Protein AF-A0A178A9N1-F1 (afdb_monomer_lite)

Foldseek 3Di:
DCLVLCVVVCVVVPNDPVRQQSVLCVVPVDSVRSVVVVVVVVVVVVVVLVVVLVVLCVVCVVPVVVNVVSVVVSVVVVCVVVVVVQVSQCDCNRQWHADPVRDIGHDD

Radius of gyration: 17.76 Å; chains: 1; bounding box: 38×22×50 Å

Sequence (108 aa):
INDLLSVKKELAAGASSSNILFVLYAETGSLQVALERALNLLAQCSAEYEICTARLYQAYHDRPDIVEALKKLVTGCRYMCTGNLAWSLATTRYGVVAKHDGTVDISL

pLDDT: mean 92.34, std 5.89, range [58.62, 98.0]

Secondary structure (DSSP, 8-state):
-HHHHHHHHHHHTT--TTSHHHHHHHHHS-HHHHHHHHHHHHHHHHHHHHHHHHHHHHHTTT-HHHHHHHHHHHHHHHHHHHHHHHHHHHSGGGSEEE-TTS-EEE--

Structure (mmCIF, N/CA/C/O backbo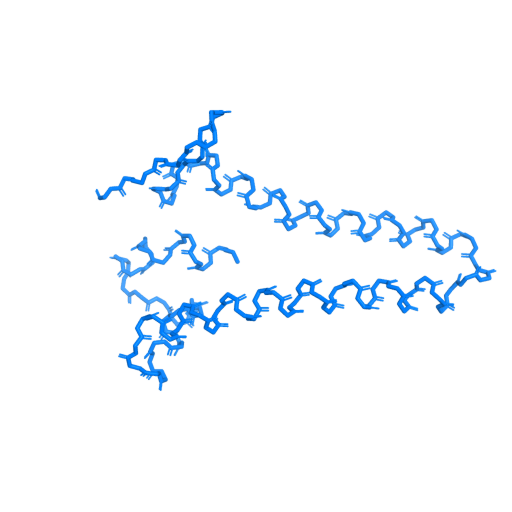ne):
data_AF-A0A178A9N1-F1
#
_entry.id   AF-A0A178A9N1-F1
#
loop_
_atom_site.group_PDB
_atom_site.id
_atom_site.type_symbol
_atom_site.label_atom_id
_atom_site.label_alt_id
_atom_site.label_comp_id
_atom_site.label_asym_id
_atom_site.label_entity_id
_atom_site.label_seq_id
_atom_site.pdbx_PDB_ins_code
_atom_site.Cartn_x
_atom_site.Cartn_y
_atom_site.Cartn_z
_atom_site.occupancy
_atom_site.B_iso_or_equiv
_atom_site.auth_seq_id
_atom_site.auth_comp_id
_atom_site.auth_asym_id
_atom_site.auth_atom_id
_atom_site.pdbx_PDB_model_num
ATOM 1 N N . ILE A 1 1 ? -3.615 2.556 3.519 1.00 89.00 1 ILE A N 1
ATOM 2 C CA . ILE A 1 1 ? -2.850 2.816 4.769 1.00 89.00 1 ILE A CA 1
ATOM 3 C C . ILE A 1 1 ? -3.538 3.863 5.634 1.00 89.00 1 ILE A C 1
ATOM 5 O O . ILE A 1 1 ? -3.854 3.511 6.758 1.00 89.00 1 ILE A O 1
ATOM 9 N N . ASN A 1 2 ? -3.808 5.081 5.131 1.00 91.75 2 ASN A N 1
ATOM 10 C CA . ASN A 1 2 ? -4.499 6.133 5.898 1.00 91.75 2 ASN A CA 1
ATOM 11 C C . ASN A 1 2 ? -5.735 5.598 6.632 1.00 91.75 2 ASN A C 1
ATOM 13 O O . ASN A 1 2 ? -5.727 5.593 7.851 1.00 91.75 2 ASN A O 1
ATOM 17 N N . ASP A 1 3 ? -6.696 5.036 5.899 1.00 93.06 3 ASP A N 1
ATOM 18 C CA . ASP A 1 3 ? -7.971 4.549 6.443 1.00 93.06 3 ASP A CA 1
ATOM 19 C C . ASP A 1 3 ? -7.823 3.541 7.587 1.00 93.06 3 ASP A C 1
ATOM 21 O O . ASP A 1 3 ? -8.638 3.530 8.505 1.00 93.06 3 ASP A O 1
ATOM 25 N N . LEU A 1 4 ? -6.765 2.721 7.554 1.00 92.31 4 LEU A N 1
ATOM 26 C CA . LEU A 1 4 ? -6.471 1.739 8.600 1.00 92.31 4 LEU A CA 1
ATOM 27 C C . LEU A 1 4 ? -5.966 2.416 9.880 1.00 92.31 4 LEU A C 1
ATOM 29 O O . LEU A 1 4 ? -6.353 2.027 10.976 1.00 92.31 4 LEU A O 1
ATOM 33 N N . LEU A 1 5 ? -5.102 3.425 9.748 1.00 91.88 5 LEU A N 1
ATOM 34 C CA . LEU A 1 5 ? -4.503 4.129 10.886 1.00 91.88 5 LEU A CA 1
ATOM 35 C C . LEU A 1 5 ? -5.428 5.223 11.435 1.00 91.88 5 LEU A C 1
ATOM 37 O O . LEU A 1 5 ? -5.428 5.501 12.630 1.00 91.88 5 LEU A O 1
ATOM 41 N N . SER A 1 6 ? -6.250 5.831 10.584 1.00 91.62 6 SER A N 1
ATOM 42 C CA . SER A 1 6 ? -7.172 6.900 10.953 1.00 91.62 6 SER A CA 1
ATOM 43 C C . SER A 1 6 ? -8.518 6.404 11.479 1.00 91.62 6 SER A C 1
ATOM 45 O O . SER A 1 6 ? -9.273 7.216 12.015 1.00 91.62 6 SER A O 1
ATOM 47 N N . VAL A 1 7 ? -8.815 5.100 11.386 1.00 91.88 7 VAL A N 1
ATOM 48 C CA . VAL A 1 7 ? -10.142 4.528 11.678 1.00 91.88 7 VAL A CA 1
ATOM 49 C C . VAL A 1 7 ? -10.720 4.969 13.021 1.00 91.88 7 VAL A C 1
ATOM 51 O O . VAL A 1 7 ? -11.873 5.377 13.085 1.00 91.88 7 VAL A O 1
ATOM 54 N N . LYS A 1 8 ? -9.926 4.973 14.099 1.00 88.75 8 LYS A N 1
ATOM 55 C CA . LYS A 1 8 ? -10.405 5.389 15.428 1.00 88.75 8 LYS A CA 1
ATOM 56 C C . LYS A 1 8 ? -10.803 6.863 15.451 1.00 88.75 8 LYS A C 1
ATOM 58 O O . LYS A 1 8 ? -11.877 7.217 15.931 1.00 88.75 8 LYS A O 1
ATOM 63 N N . LYS A 1 9 ? -9.936 7.718 14.906 1.00 88.00 9 LYS A N 1
ATOM 64 C CA . LYS A 1 9 ? -10.168 9.160 14.811 1.00 88.00 9 LYS A CA 1
ATOM 65 C C . LYS A 1 9 ? -11.409 9.458 13.966 1.00 88.00 9 LYS A C 1
ATOM 67 O O . LYS A 1 9 ? -12.201 10.320 14.328 1.00 88.00 9 LYS A O 1
ATOM 72 N N . GLU A 1 10 ? -11.568 8.772 12.840 1.00 91.62 10 GLU A N 1
ATOM 73 C CA . GLU A 1 10 ? -12.701 8.983 11.936 1.00 91.62 10 GLU A CA 1
ATOM 74 C C . GLU A 1 10 ? -14.008 8.427 12.505 1.00 91.62 10 GLU A C 1
ATOM 76 O O . GLU A 1 10 ? -15.059 9.037 12.316 1.00 91.62 10 GLU A O 1
ATOM 81 N N . LEU A 1 11 ? -13.948 7.335 13.272 1.00 90.75 11 LEU A N 1
ATOM 82 C CA . LEU A 1 11 ? -15.093 6.813 14.013 1.00 90.75 11 LEU A CA 1
ATOM 83 C C . LEU A 1 11 ? -15.568 7.822 15.066 1.00 90.75 11 LEU A C 1
ATOM 85 O O . LEU A 1 11 ? -16.756 8.129 15.123 1.00 90.75 11 LEU A O 1
ATOM 89 N N . ALA A 1 12 ? -14.643 8.398 15.841 1.00 89.31 12 ALA A N 1
ATOM 90 C CA . ALA A 1 12 ? -14.958 9.431 16.832 1.00 89.31 12 ALA A CA 1
ATOM 91 C C . ALA A 1 12 ? -15.573 10.699 16.207 1.00 89.31 12 ALA A C 1
ATOM 93 O O . ALA A 1 12 ? -16.317 11.416 16.871 1.00 89.31 12 ALA A O 1
ATOM 94 N N . ALA A 1 13 ? -15.290 10.961 14.929 1.00 89.00 13 ALA A N 1
ATOM 95 C CA . ALA A 1 13 ? -15.847 12.075 14.166 1.00 89.00 13 ALA A CA 1
ATOM 96 C C . ALA A 1 13 ? -17.181 11.749 13.457 1.00 89.00 13 ALA A C 1
ATOM 98 O O . ALA A 1 13 ? -17.678 12.585 12.705 1.00 89.00 13 ALA A O 1
ATOM 99 N N . GLY A 1 14 ? -17.761 10.563 13.680 1.00 88.38 14 GLY A N 1
ATOM 100 C CA . GLY A 1 14 ? -19.059 10.169 13.119 1.00 88.38 14 GLY A CA 1
ATOM 101 C C . GLY A 1 14 ? -19.007 9.197 11.936 1.00 88.38 14 GLY A C 1
ATOM 102 O O . GLY A 1 14 ? -20.022 9.041 11.270 1.00 88.38 14 GLY A O 1
ATOM 103 N N . ALA A 1 15 ? -17.865 8.540 11.695 1.00 81.50 15 ALA A N 1
ATOM 104 C CA . ALA A 1 15 ? -17.661 7.497 10.680 1.00 81.50 15 ALA A CA 1
ATOM 105 C C . ALA A 1 15 ? -18.021 7.917 9.236 1.00 81.50 15 ALA A C 1
ATOM 107 O O . ALA A 1 15 ? -19.136 7.731 8.754 1.00 81.50 15 ALA A O 1
ATOM 108 N N . SER A 1 16 ? -17.035 8.448 8.506 1.00 80.25 16 SER A N 1
ATOM 109 C CA . SER A 1 16 ? -17.193 8.872 7.105 1.00 80.25 16 SER A CA 1
ATOM 110 C C . SER A 1 16 ? -17.287 7.693 6.128 1.00 80.25 16 SER A C 1
ATOM 112 O O . SER A 1 16 ? -16.445 6.801 6.149 1.00 80.25 16 SER A O 1
ATOM 114 N N . SER A 1 17 ? -18.205 7.741 5.158 1.00 83.75 17 SER A N 1
ATOM 115 C CA . SER A 1 17 ? -18.280 6.747 4.070 1.00 83.75 17 SER A CA 1
ATOM 116 C C . SER A 1 17 ? -17.044 6.712 3.159 1.00 83.75 17 SER A C 1
ATOM 118 O O . SER A 1 17 ? -16.916 5.814 2.332 1.00 83.75 17 SER A O 1
ATOM 120 N N . SER A 1 18 ? -16.118 7.663 3.308 1.00 88.75 18 SER A N 1
ATOM 121 C CA . SER A 1 18 ? -14.833 7.667 2.605 1.00 88.75 18 SER A CA 1
ATOM 122 C C . SER A 1 18 ? -13.809 6.678 3.167 1.00 88.75 18 SER A C 1
ATOM 124 O O . SER A 1 18 ? -12.780 6.486 2.531 1.00 88.75 18 SER A O 1
ATOM 126 N N . ASN A 1 19 ? -14.045 6.093 4.349 1.00 94.44 19 ASN A N 1
ATOM 127 C CA . ASN A 1 19 ? -13.134 5.122 4.950 1.00 94.44 19 ASN A CA 1
ATOM 128 C C . ASN A 1 19 ? -13.529 3.698 4.565 1.00 94.44 19 ASN A C 1
ATOM 130 O O . ASN A 1 19 ? -14.637 3.242 4.870 1.00 94.44 19 ASN A O 1
ATOM 134 N N . ILE A 1 20 ? -12.593 2.962 3.969 1.00 95.06 20 ILE A N 1
ATOM 135 C CA . ILE A 1 20 ? -12.859 1.603 3.495 1.00 95.06 20 ILE A CA 1
ATOM 136 C C . ILE A 1 20 ? -13.318 0.642 4.604 1.00 95.06 20 ILE A C 1
ATOM 138 O O . ILE A 1 20 ? -14.129 -0.243 4.339 1.00 95.06 20 ILE A O 1
ATOM 142 N N . LEU A 1 21 ? -12.861 0.813 5.851 1.00 95.62 21 LEU A N 1
ATOM 143 C CA . LEU A 1 21 ? -13.258 -0.072 6.949 1.00 95.62 21 LEU A CA 1
ATOM 144 C C . LEU A 1 21 ? -14.730 0.090 7.315 1.00 95.62 21 LEU A C 1
ATOM 146 O O . LEU A 1 21 ? -15.378 -0.904 7.629 1.00 95.62 21 LEU A O 1
ATOM 150 N N . PHE A 1 22 ? -15.279 1.304 7.246 1.00 95.38 22 PHE A N 1
ATOM 151 C CA . PHE A 1 22 ? -16.699 1.524 7.531 1.00 95.38 22 PHE A CA 1
ATOM 152 C C . PHE A 1 22 ? -17.584 0.997 6.404 1.00 95.38 22 PHE A C 1
ATOM 154 O O . PHE A 1 22 ? -18.615 0.388 6.683 1.00 95.38 22 PHE A O 1
ATOM 161 N N . VAL A 1 23 ? -17.147 1.151 5.150 1.00 95.12 23 VAL A N 1
ATOM 162 C CA . VAL A 1 23 ? -17.832 0.569 3.986 1.00 95.12 23 VAL A CA 1
ATOM 163 C C . VAL A 1 23 ? -17.866 -0.956 4.097 1.00 95.12 23 VAL A C 1
ATOM 165 O O . VAL A 1 23 ? -18.936 -1.559 4.084 1.00 95.12 23 VAL A O 1
ATOM 168 N N . LEU A 1 24 ? -16.710 -1.589 4.306 1.00 95.81 24 LEU A N 1
ATOM 169 C CA . LEU A 1 24 ? -16.619 -3.044 4.423 1.00 95.81 24 LEU A CA 1
ATOM 170 C C . LEU A 1 24 ? -17.328 -3.577 5.673 1.00 95.81 24 LEU A C 1
ATOM 172 O O . LEU A 1 24 ? -17.892 -4.670 5.641 1.00 95.81 24 LEU A O 1
ATOM 176 N N . TYR A 1 25 ? -17.332 -2.829 6.777 1.00 95.19 25 TYR A N 1
ATOM 177 C CA . TYR A 1 25 ? -18.103 -3.195 7.963 1.00 95.19 25 TYR A CA 1
ATOM 178 C C . TYR A 1 25 ? -19.608 -3.165 7.685 1.00 95.19 25 TYR A C 1
ATOM 180 O O . TYR A 1 25 ? -20.303 -4.101 8.069 1.00 95.19 25 TYR A O 1
ATOM 188 N N . ALA A 1 26 ? -20.109 -2.145 6.982 1.00 94.06 26 ALA A N 1
ATOM 189 C CA . ALA A 1 26 ? -21.519 -2.069 6.604 1.00 94.06 26 ALA A CA 1
ATOM 190 C C . ALA A 1 26 ? -21.953 -3.256 5.724 1.00 94.06 26 ALA A C 1
ATOM 192 O O . ALA A 1 26 ? -23.075 -3.737 5.857 1.00 94.06 26 ALA A O 1
ATOM 193 N N . GLU A 1 27 ? -21.060 -3.764 4.871 1.00 94.38 27 GLU A N 1
ATOM 194 C CA . GLU A 1 27 ? -21.320 -4.939 4.029 1.00 94.38 27 GLU A CA 1
ATOM 195 C C . GLU A 1 27 ? -21.234 -6.272 4.782 1.00 94.38 27 GLU A C 1
ATOM 197 O O . GLU A 1 27 ? -21.961 -7.214 4.471 1.00 94.38 27 GLU A O 1
ATOM 202 N N . THR A 1 28 ? -20.302 -6.390 5.728 1.00 96.12 28 THR A N 1
ATOM 203 C CA . THR A 1 28 ? -19.938 -7.684 6.334 1.00 96.12 28 THR A CA 1
ATOM 204 C C . THR A 1 28 ? -20.496 -7.885 7.740 1.00 96.12 28 THR A C 1
ATOM 206 O O . THR A 1 28 ? -20.548 -9.018 8.213 1.00 96.12 28 THR A O 1
ATOM 209 N N . GLY A 1 29 ? -20.854 -6.806 8.440 1.00 95.69 29 GLY A N 1
ATOM 210 C CA . GLY A 1 29 ? -21.236 -6.813 9.854 1.00 95.69 29 GLY A CA 1
ATOM 211 C C . GLY A 1 29 ? -20.109 -7.205 10.820 1.00 95.69 29 GLY A C 1
ATOM 212 O O . GLY A 1 29 ? -20.360 -7.364 12.012 1.00 95.69 29 GLY A O 1
ATOM 213 N N . SER A 1 30 ? -18.872 -7.382 10.337 1.00 96.56 30 SER A N 1
ATOM 214 C CA . SER A 1 30 ? -17.740 -7.864 11.133 1.00 96.56 30 SER A CA 1
ATOM 215 C C . SER A 1 30 ? -16.497 -7.019 10.891 1.00 96.56 30 SER A C 1
ATOM 217 O O . SER A 1 30 ? -15.951 -6.985 9.789 1.00 96.56 30 SER A O 1
ATOM 219 N N . LEU A 1 31 ? -16.006 -6.370 11.952 1.00 92.50 31 LEU A N 1
ATOM 220 C CA . LEU A 1 31 ? -14.789 -5.558 11.884 1.00 92.50 31 LEU A CA 1
ATOM 221 C C . LEU A 1 31 ? -13.568 -6.398 11.491 1.00 92.50 31 LEU A C 1
ATOM 223 O O . LEU A 1 31 ? -12.734 -5.933 10.721 1.00 92.50 31 LEU A O 1
ATOM 227 N N . GLN A 1 32 ? -13.483 -7.637 11.980 1.00 95.25 32 GLN A N 1
ATOM 228 C CA . GLN A 1 32 ? -12.383 -8.541 11.650 1.00 95.25 32 GLN A CA 1
ATOM 229 C C . GLN A 1 32 ? -12.368 -8.868 10.151 1.00 95.25 32 GLN A C 1
ATOM 231 O O . GLN A 1 32 ? -11.338 -8.721 9.499 1.00 95.25 32 GLN A O 1
ATOM 236 N N . VAL A 1 33 ? -13.526 -9.224 9.583 1.00 97.56 33 VAL A N 1
ATOM 237 C CA . VAL A 1 33 ? -13.644 -9.527 8.146 1.00 97.56 33 VAL A CA 1
ATOM 238 C C . VAL A 1 33 ? -13.378 -8.277 7.302 1.00 97.56 33 VAL A C 1
ATOM 240 O O . VAL A 1 33 ? -12.705 -8.356 6.274 1.00 97.56 33 VAL A O 1
ATOM 243 N N . ALA A 1 34 ? -13.866 -7.111 7.733 1.00 96.06 34 ALA A N 1
ATOM 244 C CA . ALA A 1 34 ? -13.593 -5.838 7.072 1.00 96.06 34 ALA A CA 1
ATOM 245 C C . ALA A 1 34 ? -12.091 -5.503 7.060 1.00 96.06 34 ALA A C 1
ATOM 247 O O . ALA A 1 34 ? -11.552 -5.119 6.020 1.00 96.06 34 ALA A O 1
ATOM 248 N N . LEU A 1 35 ? -11.401 -5.702 8.187 1.00 95.62 35 LEU A N 1
ATOM 249 C CA . LEU A 1 35 ? -9.960 -5.491 8.309 1.00 95.62 35 LEU A CA 1
ATOM 250 C C . LEU A 1 35 ? -9.168 -6.440 7.406 1.00 95.62 35 LEU A C 1
ATOM 252 O O . LEU A 1 35 ? -8.298 -5.989 6.663 1.00 95.62 35 LEU A O 1
ATOM 256 N N . GLU A 1 36 ? -9.488 -7.732 7.425 1.00 97.50 36 GLU A N 1
ATOM 257 C CA . GLU A 1 36 ? -8.846 -8.731 6.564 1.00 97.50 36 GLU A CA 1
ATOM 258 C C . GLU A 1 36 ? -9.012 -8.386 5.082 1.00 97.50 36 GLU A C 1
ATOM 260 O O . GLU A 1 36 ? -8.041 -8.406 4.325 1.00 97.50 36 GLU A O 1
ATOM 265 N N . ARG A 1 37 ? -10.219 -7.988 4.662 1.00 97.31 37 ARG A N 1
ATOM 266 C CA . ARG A 1 37 ? -10.470 -7.536 3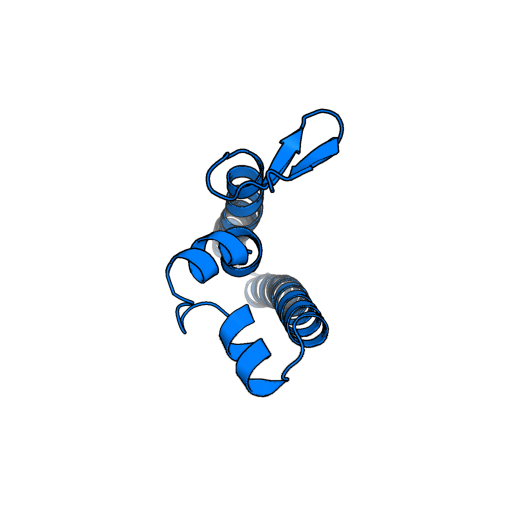.286 1.00 97.31 37 ARG A CA 1
ATOM 267 C C . ARG A 1 37 ? -9.662 -6.290 2.932 1.00 97.31 37 ARG A C 1
ATOM 269 O O . ARG A 1 37 ? -9.053 -6.259 1.866 1.00 97.31 37 ARG A O 1
ATOM 276 N N . ALA A 1 38 ? -9.608 -5.291 3.810 1.00 96.50 38 ALA A N 1
ATOM 277 C CA . ALA A 1 38 ? -8.833 -4.076 3.567 1.00 96.50 38 ALA A CA 1
ATOM 278 C C . ALA A 1 38 ? -7.320 -4.356 3.461 1.00 96.50 38 ALA A C 1
ATOM 280 O O . ALA A 1 38 ? -6.644 -3.788 2.601 1.00 96.50 38 ALA A O 1
ATOM 281 N N . LEU A 1 39 ? -6.786 -5.254 4.296 1.00 96.00 39 LEU A N 1
ATOM 282 C CA . LEU A 1 39 ? -5.387 -5.687 4.229 1.00 96.00 39 LEU A CA 1
ATOM 283 C C . LEU A 1 39 ? -5.096 -6.484 2.953 1.00 96.00 39 LEU A C 1
ATOM 285 O O . LEU A 1 39 ? -4.073 -6.250 2.310 1.00 96.00 39 LEU A O 1
ATOM 289 N N . ASN A 1 40 ? -6.012 -7.363 2.544 1.00 97.12 40 ASN A N 1
ATOM 290 C CA . ASN A 1 40 ? -5.894 -8.103 1.290 1.00 97.12 40 ASN A CA 1
ATOM 291 C C . ASN A 1 40 ? -5.894 -7.167 0.078 1.00 97.12 40 ASN A C 1
ATOM 293 O O . ASN A 1 40 ? -5.053 -7.331 -0.802 1.00 97.12 40 ASN A O 1
ATOM 297 N N . LEU A 1 41 ? -6.763 -6.152 0.053 1.00 95.69 41 LEU A N 1
ATOM 298 C CA . LEU A 1 41 ? -6.760 -5.129 -0.998 1.00 95.69 41 LEU A CA 1
ATOM 299 C C . LEU A 1 41 ? -5.433 -4.365 -1.036 1.00 95.69 41 LEU A C 1
ATOM 301 O O . LEU A 1 41 ? -4.868 -4.158 -2.106 1.00 95.69 41 LEU A O 1
ATOM 305 N N . LEU A 1 42 ? -4.886 -3.987 0.125 1.00 94.75 42 LEU A N 1
ATOM 306 C CA . LEU A 1 42 ? -3.578 -3.331 0.192 1.00 94.75 42 LEU A CA 1
ATOM 307 C C . LEU A 1 42 ? -2.459 -4.226 -0.372 1.00 94.75 42 LEU A C 1
ATOM 309 O O . LEU A 1 42 ? -1.617 -3.745 -1.134 1.00 94.75 42 LEU A O 1
ATOM 313 N N . ALA A 1 43 ? -2.460 -5.515 -0.024 1.00 95.44 43 ALA A N 1
ATOM 314 C CA . ALA A 1 43 ? -1.495 -6.486 -0.534 1.00 95.44 43 ALA A CA 1
ATOM 315 C C . ALA A 1 43 ? -1.636 -6.697 -2.051 1.00 95.44 43 ALA A C 1
ATOM 317 O O . ALA A 1 43 ? -0.631 -6.706 -2.763 1.00 95.44 43 ALA A O 1
ATOM 318 N N . GLN A 1 44 ? -2.870 -6.799 -2.555 1.00 96.94 44 GLN A N 1
ATOM 319 C CA . GLN A 1 44 ? -3.168 -6.911 -3.985 1.00 96.94 44 GLN A CA 1
ATOM 320 C C . GLN A 1 44 ? -2.670 -5.689 -4.754 1.00 96.94 44 GLN A C 1
ATOM 322 O O . GLN A 1 44 ? -1.907 -5.854 -5.700 1.00 96.94 44 GLN A O 1
ATOM 327 N N . CYS A 1 45 ? -2.983 -4.472 -4.298 1.00 95.06 45 CYS A N 1
ATOM 328 C CA . CYS A 1 45 ? -2.485 -3.243 -4.917 1.00 95.06 45 CYS A CA 1
ATOM 329 C C . CYS A 1 45 ? -0.948 -3.200 -4.964 1.00 95.06 45 CYS A C 1
ATOM 331 O O . CYS A 1 45 ? -0.371 -2.777 -5.965 1.00 95.06 45 CYS A O 1
ATOM 333 N N . SER A 1 46 ? -0.267 -3.657 -3.905 1.00 94.50 46 SER A N 1
ATOM 334 C CA . SER A 1 46 ? 1.199 -3.739 -3.892 1.00 94.50 46 SER A CA 1
ATOM 335 C C . SER A 1 46 ? 1.734 -4.757 -4.903 1.00 94.50 46 SER A C 1
ATOM 337 O O . SER A 1 46 ? 2.745 -4.495 -5.551 1.00 94.50 46 SER A O 1
ATOM 339 N N . ALA A 1 47 ? 1.082 -5.911 -5.049 1.00 96.62 47 ALA A N 1
ATOM 340 C CA . ALA A 1 47 ? 1.479 -6.928 -6.020 1.00 96.62 47 ALA A CA 1
ATOM 341 C C . ALA A 1 47 ? 1.225 -6.464 -7.465 1.00 96.62 47 ALA A C 1
ATOM 343 O O . ALA A 1 47 ? 2.092 -6.597 -8.328 1.00 96.62 47 ALA A O 1
ATOM 344 N N . GLU A 1 48 ? 0.062 -5.867 -7.724 1.00 97.19 48 GLU A N 1
ATOM 345 C CA . GLU A 1 48 ? -0.299 -5.299 -9.024 1.00 97.19 48 GLU A CA 1
ATOM 346 C C . GLU A 1 48 ? 0.657 -4.184 -9.442 1.00 97.19 48 GLU A C 1
ATOM 348 O O . GLU A 1 48 ? 1.038 -4.108 -10.609 1.00 97.19 48 GLU A O 1
ATOM 353 N N . TYR A 1 49 ? 1.106 -3.361 -8.494 1.00 96.12 49 TYR A N 1
ATOM 354 C CA . TYR A 1 49 ? 2.113 -2.337 -8.746 1.00 96.12 49 TYR A CA 1
ATOM 355 C C . TYR A 1 49 ? 3.417 -2.924 -9.310 1.00 96.12 49 TYR A C 1
ATOM 357 O O . TYR A 1 49 ? 3.958 -2.416 -10.298 1.00 96.12 49 TYR A O 1
ATOM 365 N N . GLU A 1 50 ? 3.911 -4.015 -8.722 1.00 96.44 50 GLU A N 1
ATOM 366 C CA . GLU A 1 50 ? 5.127 -4.691 -9.185 1.00 96.44 50 GLU A CA 1
ATOM 367 C C . GLU A 1 50 ? 4.923 -5.351 -10.557 1.00 96.44 50 GLU A C 1
ATOM 369 O O . GLU A 1 50 ? 5.772 -5.225 -11.443 1.00 96.44 50 GLU A O 1
ATOM 374 N N . ILE A 1 51 ? 3.759 -5.968 -10.788 1.00 97.94 51 ILE A N 1
ATOM 375 C CA . ILE A 1 51 ? 3.395 -6.540 -12.094 1.00 97.94 51 ILE A CA 1
ATOM 376 C C . ILE A 1 51 ? 3.356 -5.450 -13.174 1.00 97.94 51 ILE A C 1
ATOM 378 O O . ILE A 1 51 ? 3.934 -5.615 -14.251 1.00 97.94 51 ILE A O 1
ATOM 382 N N . CYS A 1 52 ? 2.697 -4.323 -12.902 1.00 97.56 52 CYS A N 1
ATOM 383 C CA . CYS A 1 52 ? 2.608 -3.193 -13.824 1.00 97.56 52 CYS A CA 1
ATOM 384 C C . CYS A 1 52 ? 3.984 -2.583 -14.104 1.00 97.56 52 CYS A C 1
ATOM 386 O O . CYS A 1 52 ? 4.305 -2.293 -15.255 1.00 97.56 52 CYS A O 1
ATOM 388 N N . THR A 1 53 ? 4.826 -2.458 -13.079 1.00 97.06 53 THR A N 1
ATOM 389 C CA . THR A 1 53 ? 6.211 -1.992 -13.216 1.00 97.06 53 THR A CA 1
ATOM 390 C C . THR A 1 53 ? 7.020 -2.902 -14.142 1.00 97.06 53 THR A C 1
ATOM 392 O O . THR A 1 53 ? 7.672 -2.417 -15.068 1.00 97.06 53 THR A O 1
ATOM 395 N N . ALA A 1 54 ? 6.948 -4.222 -13.947 1.00 97.50 54 ALA A N 1
ATOM 396 C CA . ALA A 1 54 ? 7.641 -5.185 -14.801 1.00 97.50 54 ALA A CA 1
ATOM 397 C C . ALA A 1 54 ? 7.160 -5.107 -16.260 1.00 97.50 54 ALA A C 1
ATOM 399 O O . ALA A 1 54 ? 7.978 -5.081 -17.181 1.00 97.50 54 ALA A O 1
ATOM 400 N N . ARG A 1 55 ? 5.842 -4.989 -16.471 1.00 98.00 55 ARG A N 1
ATOM 401 C CA . ARG A 1 55 ? 5.247 -4.809 -17.806 1.00 98.00 55 ARG A CA 1
ATOM 402 C C . ARG A 1 55 ? 5.730 -3.531 -18.485 1.00 98.00 55 ARG A C 1
ATOM 404 O O . ARG A 1 55 ? 6.045 -3.568 -19.670 1.00 98.00 55 ARG A O 1
ATOM 411 N N . LEU A 1 56 ? 5.825 -2.421 -17.750 1.00 97.12 56 LEU A N 1
ATOM 412 C CA . LEU A 1 56 ? 6.340 -1.157 -18.281 1.00 97.12 56 LEU A CA 1
ATOM 413 C C . LEU A 1 56 ? 7.805 -1.287 -18.713 1.00 97.12 56 LEU A C 1
ATOM 415 O O . LEU A 1 56 ? 8.148 -0.872 -19.816 1.00 97.12 56 LEU A O 1
ATOM 419 N N . TYR A 1 57 ? 8.664 -1.908 -17.903 1.00 97.19 57 TYR A N 1
ATOM 420 C CA . TYR A 1 57 ? 10.063 -2.111 -18.294 1.00 97.19 57 TYR A CA 1
ATOM 421 C C . TYR A 1 57 ? 10.218 -3.033 -19.500 1.00 97.19 57 TYR A C 1
ATOM 423 O O . TYR A 1 57 ? 11.053 -2.768 -20.358 1.00 97.19 57 TYR A O 1
ATOM 431 N N . GLN A 1 58 ? 9.398 -4.078 -19.599 1.00 97.56 58 GLN A N 1
ATOM 432 C CA . GLN A 1 58 ? 9.398 -4.957 -20.764 1.00 97.56 58 GLN A CA 1
ATOM 433 C C . GLN A 1 58 ? 8.939 -4.220 -22.033 1.00 97.56 58 GLN A C 1
ATOM 435 O O . GLN A 1 58 ? 9.553 -4.371 -23.090 1.00 97.56 58 GLN A O 1
ATOM 440 N N . ALA A 1 59 ? 7.886 -3.405 -21.931 1.00 97.88 59 ALA A N 1
ATOM 441 C CA . ALA A 1 59 ? 7.313 -2.679 -23.063 1.00 97.88 59 ALA A CA 1
ATOM 442 C C . ALA A 1 59 ? 8.267 -1.637 -23.668 1.00 97.88 59 ALA A C 1
ATOM 444 O O . ALA A 1 59 ? 8.200 -1.390 -24.866 1.00 97.88 59 ALA A O 1
ATOM 445 N N . TYR A 1 60 ? 9.155 -1.056 -22.857 1.00 97.56 60 TYR A N 1
ATOM 446 C CA . TYR A 1 60 ? 10.097 -0.014 -23.278 1.00 97.56 60 TYR A CA 1
ATOM 447 C C . TYR A 1 60 ? 11.565 -0.465 -23.217 1.00 97.56 60 TYR A C 1
ATOM 449 O O . TYR A 1 60 ? 12.460 0.373 -23.138 1.00 97.56 60 TYR A O 1
ATOM 457 N N . HIS A 1 61 ? 11.836 -1.775 -23.222 1.00 96.25 61 HIS A N 1
ATOM 458 C CA . HIS A 1 61 ? 13.187 -2.320 -23.015 1.00 96.25 61 HIS A CA 1
ATOM 459 C C . HIS A 1 61 ? 14.225 -1.838 -24.049 1.00 96.25 61 HIS A C 1
ATOM 461 O O . HIS A 1 61 ? 15.415 -1.785 -23.746 1.00 96.25 61 HIS A O 1
ATOM 467 N N . ASP A 1 62 ? 13.781 -1.467 -25.248 1.00 97.69 62 ASP A N 1
ATOM 468 C CA . ASP A 1 62 ? 14.576 -0.941 -26.360 1.00 97.69 62 ASP A CA 1
ATOM 469 C C . ASP A 1 62 ? 14.730 0.593 -26.331 1.00 97.69 62 ASP A C 1
ATOM 471 O O . ASP A 1 62 ? 15.364 1.180 -27.209 1.00 97.69 62 ASP A O 1
ATOM 475 N N . ARG A 1 63 ? 14.177 1.259 -25.308 1.00 97.75 63 ARG A N 1
ATOM 476 C CA . ARG A 1 63 ? 14.162 2.718 -25.139 1.00 97.75 63 ARG A CA 1
ATOM 477 C C . ARG A 1 63 ? 14.819 3.134 -23.817 1.00 97.75 63 ARG A C 1
ATOM 479 O O . ARG A 1 63 ? 14.117 3.421 -22.844 1.00 97.75 63 ARG A O 1
ATOM 486 N N . PRO A 1 64 ? 16.166 3.194 -23.754 1.00 95.75 64 PRO A N 1
ATOM 487 C CA . PRO A 1 64 ? 16.896 3.487 -22.517 1.00 95.75 64 PRO A CA 1
ATOM 488 C C . PRO A 1 64 ? 16.515 4.825 -21.870 1.00 95.75 64 PRO A C 1
ATOM 490 O O . PRO A 1 64 ? 16.446 4.926 -20.648 1.00 95.75 64 PRO A O 1
ATOM 493 N N . ASP A 1 65 ? 16.218 5.838 -22.687 1.00 97.06 65 ASP A N 1
ATOM 494 C CA . ASP A 1 65 ? 15.733 7.153 -22.259 1.00 97.06 65 ASP A CA 1
ATOM 495 C C . ASP A 1 65 ? 14.425 7.051 -21.460 1.00 97.06 65 ASP A C 1
ATOM 497 O O . ASP A 1 65 ? 14.288 7.643 -20.384 1.00 97.06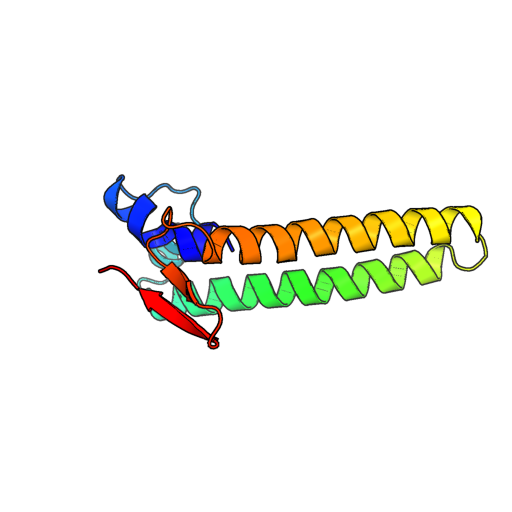 65 ASP A O 1
ATOM 501 N N . ILE A 1 66 ? 13.484 6.245 -21.956 1.00 97.31 66 ILE A N 1
ATOM 502 C CA . ILE A 1 66 ? 12.190 6.008 -21.311 1.00 97.31 66 ILE A CA 1
ATOM 503 C C . ILE A 1 66 ? 12.370 5.143 -20.063 1.00 97.31 66 ILE A C 1
ATOM 505 O O . ILE A 1 66 ? 11.782 5.444 -19.026 1.00 97.31 66 ILE A O 1
ATOM 509 N N . VAL A 1 67 ? 13.206 4.103 -20.121 1.00 97.19 67 VAL A N 1
ATOM 510 C CA . VAL A 1 67 ? 13.472 3.221 -18.973 1.00 97.19 67 VAL A CA 1
ATOM 511 C C . VAL A 1 67 ? 14.034 4.002 -17.785 1.00 97.19 67 VAL A C 1
ATOM 513 O O . VAL A 1 67 ? 13.583 3.799 -16.657 1.00 97.19 67 VAL A O 1
ATOM 516 N N . GLU A 1 68 ? 14.962 4.934 -18.007 1.00 97.12 68 GLU A N 1
ATOM 517 C CA . GLU A 1 68 ? 15.495 5.773 -16.928 1.00 97.12 68 GLU A CA 1
ATOM 518 C C . GLU A 1 68 ? 14.438 6.715 -16.331 1.00 97.12 68 GLU A C 1
ATOM 520 O O . GLU A 1 68 ? 14.378 6.895 -15.110 1.00 97.12 68 GLU A O 1
ATOM 525 N N . ALA A 1 69 ? 13.555 7.283 -17.157 1.00 97.25 69 ALA A N 1
ATOM 526 C CA . ALA A 1 69 ? 12.427 8.073 -16.664 1.00 97.25 69 ALA A CA 1
ATOM 527 C C . ALA A 1 69 ? 11.434 7.214 -15.857 1.00 97.25 69 ALA A C 1
ATOM 529 O O . ALA A 1 69 ? 11.006 7.615 -14.770 1.00 97.25 69 ALA A O 1
ATOM 530 N N . LEU A 1 70 ? 11.125 6.004 -16.336 1.00 97.62 70 LEU A N 1
ATOM 531 C CA . LEU A 1 70 ? 10.261 5.044 -15.648 1.00 97.62 70 LEU A CA 1
ATOM 532 C C . LEU A 1 70 ? 10.842 4.627 -14.297 1.00 97.62 70 LEU A C 1
ATOM 534 O O . LEU A 1 70 ? 10.106 4.597 -13.315 1.00 97.62 70 LEU A O 1
ATOM 538 N N . LYS A 1 71 ? 12.155 4.383 -14.202 1.00 97.12 71 LYS A N 1
ATOM 539 C CA . LYS A 1 71 ? 12.814 4.073 -12.922 1.00 97.12 71 LYS A CA 1
ATOM 540 C C . LYS A 1 71 ? 12.590 5.167 -11.884 1.00 97.12 71 LYS A C 1
ATOM 542 O O . LYS A 1 71 ? 12.292 4.857 -10.728 1.00 97.12 71 LYS A O 1
ATOM 547 N N . LYS A 1 72 ? 12.699 6.438 -12.285 1.00 97.31 72 LYS A N 1
ATOM 548 C CA . LYS A 1 72 ? 12.456 7.587 -11.397 1.00 97.31 72 LYS A CA 1
ATOM 549 C C . LYS A 1 72 ? 10.998 7.650 -10.958 1.00 97.31 72 LYS A C 1
ATOM 551 O O . LYS A 1 72 ? 10.740 7.795 -9.766 1.00 97.31 72 LYS A O 1
ATOM 556 N N . LEU A 1 73 ? 10.063 7.485 -11.895 1.00 96.81 73 LEU A N 1
ATOM 557 C CA . LEU A 1 73 ? 8.628 7.476 -11.608 1.00 96.81 73 LEU A CA 1
ATOM 558 C C . LEU A 1 73 ? 8.261 6.352 -10.629 1.00 96.81 73 LEU A C 1
ATOM 560 O O . LEU A 1 73 ? 7.684 6.612 -9.577 1.00 96.81 73 LEU A O 1
ATOM 564 N N . VAL A 1 74 ? 8.664 5.119 -10.939 1.00 96.75 74 VAL A N 1
ATOM 565 C CA . VAL A 1 74 ? 8.389 3.929 -10.124 1.00 96.75 74 VAL A CA 1
ATOM 566 C C . VAL A 1 74 ? 8.995 4.069 -8.727 1.00 96.75 74 VAL A C 1
ATOM 568 O O . VAL A 1 74 ? 8.370 3.737 -7.721 1.00 96.75 74 VAL A O 1
ATOM 571 N N . THR A 1 75 ? 10.221 4.574 -8.634 1.00 95.75 75 THR A N 1
ATOM 572 C CA . THR A 1 75 ? 10.871 4.787 -7.337 1.00 95.75 75 THR A CA 1
ATOM 573 C C . THR A 1 75 ? 10.156 5.878 -6.538 1.00 95.75 75 THR A C 1
ATOM 575 O O . THR A 1 75 ? 9.899 5.694 -5.350 1.00 95.75 75 THR A O 1
ATOM 578 N N . GLY A 1 76 ? 9.757 6.974 -7.189 1.00 96.38 76 GLY A N 1
ATOM 579 C CA . GLY A 1 76 ? 8.985 8.048 -6.565 1.00 96.38 76 GLY A CA 1
ATOM 580 C C . GLY A 1 76 ? 7.646 7.563 -6.012 1.00 96.38 76 GLY A C 1
ATOM 581 O O . GLY A 1 76 ? 7.329 7.824 -4.855 1.00 96.38 76 GLY A O 1
ATOM 582 N N . CYS A 1 77 ? 6.889 6.785 -6.787 1.00 95.31 77 CYS A N 1
ATOM 583 C CA . CYS A 1 77 ? 5.635 6.186 -6.331 1.00 95.31 77 CYS A CA 1
ATOM 584 C C . CYS A 1 77 ? 5.842 5.246 -5.130 1.00 95.31 77 CYS A C 1
ATOM 586 O O . CYS A 1 77 ? 5.083 5.326 -4.163 1.00 95.31 77 CYS A O 1
ATOM 588 N N . ARG A 1 78 ? 6.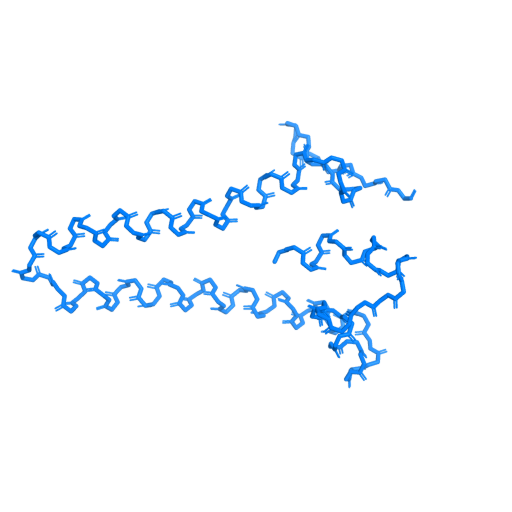905 4.425 -5.122 1.00 94.00 78 ARG A N 1
ATOM 589 C CA . ARG A 1 78 ? 7.247 3.604 -3.944 1.00 94.00 78 ARG A CA 1
ATOM 590 C C . ARG A 1 78 ? 7.532 4.466 -2.717 1.00 94.00 78 ARG A C 1
ATOM 592 O O . ARG A 1 78 ? 7.002 4.173 -1.647 1.00 94.00 78 ARG A O 1
ATOM 599 N N . TYR A 1 79 ? 8.311 5.539 -2.868 1.00 94.62 79 TYR A N 1
ATOM 600 C CA . TYR A 1 79 ? 8.587 6.465 -1.769 1.0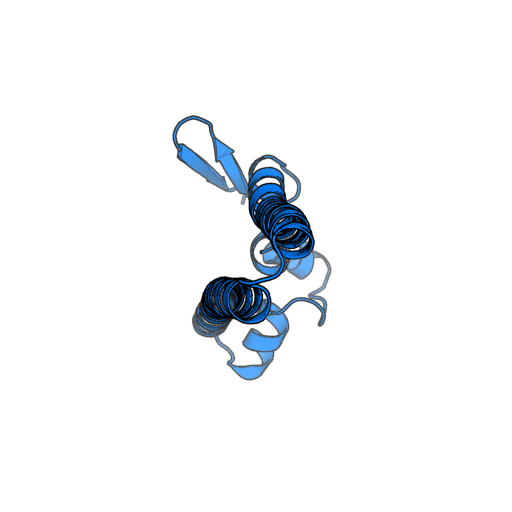0 94.62 79 TYR A CA 1
ATOM 601 C C . TYR A 1 79 ? 7.341 7.187 -1.267 1.00 94.62 79 TYR A C 1
ATOM 603 O O . TYR A 1 79 ? 7.228 7.412 -0.067 1.00 94.62 79 TYR A O 1
ATOM 611 N N . MET A 1 80 ? 6.378 7.501 -2.132 1.00 91.88 80 MET A N 1
ATOM 612 C CA . MET A 1 80 ? 5.100 8.059 -1.687 1.00 91.88 80 MET A CA 1
ATOM 613 C C . MET A 1 80 ? 4.346 7.077 -0.785 1.00 91.88 80 MET A C 1
ATOM 615 O O . MET A 1 80 ? 3.832 7.471 0.261 1.00 91.88 80 MET A O 1
ATOM 619 N N . CYS A 1 81 ? 4.313 5.789 -1.137 1.00 90.56 81 CYS A N 1
ATOM 620 C CA . CYS A 1 81 ? 3.654 4.767 -0.324 1.00 90.56 81 CYS A CA 1
ATOM 621 C C . CYS A 1 81 ? 4.375 4.521 1.011 1.00 90.56 81 CYS A C 1
ATOM 623 O O . CYS A 1 81 ? 3.743 4.556 2.069 1.00 90.56 81 CYS A O 1
ATOM 625 N N . THR A 1 82 ? 5.690 4.291 0.977 1.00 91.00 82 THR A N 1
ATOM 626 C CA . THR A 1 82 ? 6.474 3.971 2.182 1.00 91.00 82 THR A CA 1
ATOM 627 C C . THR A 1 82 ? 6.697 5.192 3.064 1.00 91.00 82 THR A C 1
ATOM 629 O O . THR A 1 82 ? 6.604 5.084 4.283 1.00 91.00 82 THR A O 1
ATOM 632 N N . GLY A 1 83 ? 6.903 6.366 2.468 1.00 91.62 83 GLY A N 1
ATOM 633 C CA . GLY A 1 83 ? 7.000 7.641 3.170 1.00 91.62 83 GLY A CA 1
ATOM 634 C C . GLY A 1 83 ? 5.701 8.006 3.879 1.00 91.62 83 GLY A C 1
ATOM 635 O O . GLY A 1 83 ? 5.742 8.427 5.030 1.00 91.62 83 GLY A O 1
ATOM 636 N N . ASN A 1 84 ? 4.542 7.768 3.254 1.00 90.50 84 ASN A N 1
ATOM 637 C CA . ASN A 1 84 ? 3.252 7.970 3.915 1.00 90.50 84 ASN A CA 1
ATOM 638 C C . ASN A 1 84 ? 3.070 7.038 5.126 1.00 90.50 84 ASN A C 1
ATOM 640 O O . ASN A 1 84 ? 2.602 7.480 6.174 1.00 90.50 84 ASN A O 1
ATOM 644 N N . LEU A 1 85 ? 3.467 5.765 5.018 1.00 90.06 85 LEU A N 1
ATOM 645 C CA . LEU A 1 85 ? 3.437 4.837 6.153 1.00 90.06 85 LEU A CA 1
ATOM 646 C C . LEU A 1 85 ? 4.396 5.277 7.265 1.00 90.06 85 LEU A C 1
ATOM 648 O O . LEU A 1 85 ? 3.982 5.379 8.416 1.00 90.06 85 LEU A O 1
ATOM 652 N N . ALA A 1 86 ? 5.648 5.576 6.915 1.00 89.81 86 ALA A N 1
ATOM 653 C CA . ALA A 1 86 ? 6.664 6.015 7.865 1.00 89.81 86 ALA A CA 1
ATOM 654 C C . ALA A 1 86 ? 6.229 7.291 8.594 1.00 89.81 86 ALA A C 1
ATOM 656 O O . ALA A 1 86 ? 6.289 7.355 9.817 1.00 89.81 86 ALA A O 1
ATOM 657 N N . TRP A 1 87 ? 5.712 8.278 7.859 1.00 91.25 87 TRP A N 1
ATOM 658 C CA . TRP A 1 87 ? 5.167 9.498 8.445 1.00 91.25 87 TRP A CA 1
ATOM 659 C C . TRP A 1 87 ? 3.975 9.206 9.357 1.00 91.25 87 TRP A C 1
ATOM 661 O O . TRP A 1 87 ? 3.928 9.718 10.472 1.00 91.25 87 TRP A O 1
ATOM 671 N N . SER A 1 88 ? 3.045 8.350 8.918 1.00 90.81 88 SER A N 1
ATOM 672 C CA . SER A 1 88 ? 1.857 7.995 9.702 1.00 90.81 88 SER A CA 1
ATOM 673 C C . SER A 1 88 ? 2.205 7.289 11.014 1.00 90.81 88 SER A C 1
ATOM 675 O O . SER A 1 88 ? 1.498 7.480 11.995 1.00 90.81 88 SER A O 1
ATOM 677 N N . LEU A 1 89 ? 3.295 6.518 11.045 1.00 89.69 89 LEU A N 1
ATOM 678 C CA . LEU A 1 89 ? 3.803 5.864 12.253 1.00 89.69 89 LEU A CA 1
ATOM 679 C C . LEU A 1 89 ? 4.732 6.757 13.087 1.00 89.69 89 LEU A C 1
ATOM 681 O O . LEU A 1 89 ? 4.986 6.445 14.241 1.00 89.69 89 LEU A O 1
ATOM 685 N N . ALA A 1 90 ? 5.262 7.849 12.540 1.00 88.50 90 ALA A N 1
ATOM 686 C CA . ALA A 1 90 ? 6.091 8.794 13.291 1.00 88.50 90 ALA A CA 1
ATOM 687 C C . ALA A 1 90 ? 5.264 9.899 13.971 1.00 88.50 90 ALA A C 1
ATOM 689 O O . ALA A 1 90 ? 5.735 10.562 14.894 1.00 88.50 90 ALA A O 1
ATOM 690 N N . THR A 1 91 ? 4.038 10.139 13.501 1.00 87.81 91 THR A N 1
ATOM 691 C CA . THR A 1 91 ? 3.164 11.196 14.016 1.00 87.81 91 THR A CA 1
ATOM 692 C C . THR A 1 91 ? 2.236 10.699 15.124 1.00 87.81 91 THR A C 1
ATOM 694 O O . THR A 1 91 ? 1.671 9.614 15.052 1.00 87.81 91 THR A O 1
ATOM 697 N N . THR A 1 92 ? 1.961 11.552 16.112 1.00 87.75 92 THR A N 1
ATOM 698 C CA . THR A 1 92 ? 0.934 11.299 17.137 1.00 87.75 92 THR A CA 1
ATOM 699 C C . THR A 1 92 ? -0.498 11.422 16.603 1.00 87.75 92 THR A C 1
ATOM 701 O O . THR A 1 92 ? -1.443 11.049 17.293 1.00 87.75 92 THR A O 1
ATOM 704 N N . ARG A 1 93 ? -0.682 11.910 15.363 1.00 86.62 93 ARG A N 1
ATOM 705 C CA . ARG A 1 93 ? -1.989 12.193 14.735 1.00 86.62 93 ARG A CA 1
ATOM 706 C C . ARG A 1 93 ? -2.985 11.032 14.795 1.00 86.62 93 ARG A C 1
ATOM 708 O O . ARG A 1 93 ? -4.189 11.287 14.817 1.00 86.62 93 ARG A O 1
ATOM 715 N N . TYR A 1 94 ? -2.496 9.796 14.753 1.00 87.06 94 TYR A N 1
ATOM 716 C CA . TYR A 1 94 ? -3.321 8.587 14.689 1.00 87.06 94 TYR A CA 1
ATOM 717 C C . TYR A 1 94 ? -3.345 7.791 16.001 1.00 87.06 94 TYR A C 1
ATOM 719 O O . TYR A 1 94 ? -4.019 6.769 16.072 1.00 87.06 94 TYR A O 1
ATOM 727 N N . GLY A 1 95 ? -2.619 8.237 17.036 1.00 84.06 95 GLY A N 1
ATOM 728 C CA . GLY A 1 95 ? -2.495 7.495 18.297 1.00 84.06 95 GLY A CA 1
ATOM 729 C C . GLY A 1 95 ? -1.754 6.158 18.166 1.00 84.06 95 GLY A C 1
ATOM 730 O O . GLY A 1 95 ? -1.854 5.324 19.059 1.00 84.06 95 GLY A O 1
ATOM 731 N N . VAL A 1 96 ? -1.035 5.944 17.058 1.00 85.75 96 VAL A N 1
ATOM 732 C CA . VAL A 1 96 ? -0.185 4.774 16.800 1.00 85.75 96 VAL A CA 1
ATOM 733 C C . VAL A 1 96 ? 1.190 5.286 16.389 1.00 85.75 96 VAL A C 1
ATOM 735 O O . VAL A 1 96 ? 1.315 5.889 15.325 1.00 85.75 96 VAL A O 1
ATOM 738 N N . VAL A 1 97 ? 2.204 5.076 17.231 1.00 87.06 97 VAL A N 1
ATOM 739 C CA . VAL A 1 97 ? 3.556 5.617 17.023 1.00 87.06 97 VAL A CA 1
ATOM 740 C C . VAL A 1 97 ? 4.597 4.505 17.086 1.00 87.06 97 VAL A C 1
ATOM 742 O O . VAL A 1 97 ? 4.723 3.829 18.103 1.00 87.06 97 VAL A O 1
ATOM 745 N N . ALA A 1 98 ? 5.375 4.320 16.022 1.00 86.69 98 ALA A N 1
ATOM 746 C CA . ALA A 1 98 ? 6.505 3.397 16.012 1.00 86.69 98 ALA A CA 1
ATOM 747 C C . ALA A 1 98 ? 7.724 4.023 16.709 1.00 86.69 98 ALA A C 1
ATOM 749 O O . ALA A 1 98 ? 8.105 5.160 16.424 1.00 86.69 98 ALA A O 1
ATOM 750 N N . LYS A 1 99 ? 8.355 3.266 17.608 1.00 86.06 99 LYS A N 1
ATOM 751 C CA . LYS A 1 99 ? 9.592 3.640 18.302 1.00 86.06 99 LYS A CA 1
ATOM 752 C C . LYS A 1 99 ? 10.811 3.084 17.567 1.00 86.06 99 LYS A C 1
ATOM 754 O O . LYS A 1 99 ? 10.728 2.129 16.797 1.00 86.06 99 LYS A O 1
ATOM 759 N N . HIS A 1 100 ? 11.975 3.678 17.831 1.00 81.06 100 HIS A N 1
ATOM 760 C CA . HIS A 1 100 ? 13.243 3.266 17.217 1.00 81.06 100 HIS A CA 1
ATOM 761 C C . HIS A 1 100 ? 13.694 1.848 17.605 1.00 81.06 100 HIS A C 1
ATOM 763 O O . HIS A 1 100 ? 14.500 1.259 16.893 1.00 81.06 100 HIS A O 1
ATOM 769 N N . ASP A 1 101 ? 13.172 1.296 18.701 1.00 86.00 101 ASP A N 1
ATOM 770 C CA . ASP A 1 101 ? 13.435 -0.071 19.166 1.00 86.00 101 ASP A CA 1
ATOM 771 C C . ASP A 1 101 ? 12.539 -1.132 18.492 1.00 86.00 101 ASP A C 1
ATOM 773 O O . ASP A 1 101 ? 12.603 -2.309 18.841 1.00 86.00 101 ASP A O 1
ATOM 777 N N . GLY A 1 102 ? 11.706 -0.727 17.526 1.00 78.88 102 GLY A N 1
ATOM 778 C CA . GLY A 1 102 ? 10.778 -1.607 16.816 1.00 78.88 102 GLY A CA 1
ATOM 779 C C . GLY A 1 102 ? 9.452 -1.845 17.542 1.00 78.88 102 GLY A C 1
ATOM 780 O O . GLY A 1 102 ? 8.595 -2.550 17.008 1.00 78.88 102 GLY A O 1
ATOM 781 N N . THR A 1 103 ? 9.245 -1.259 18.725 1.00 85.94 103 THR A N 1
ATOM 782 C CA . THR A 1 103 ? 7.952 -1.311 19.420 1.00 85.94 103 TH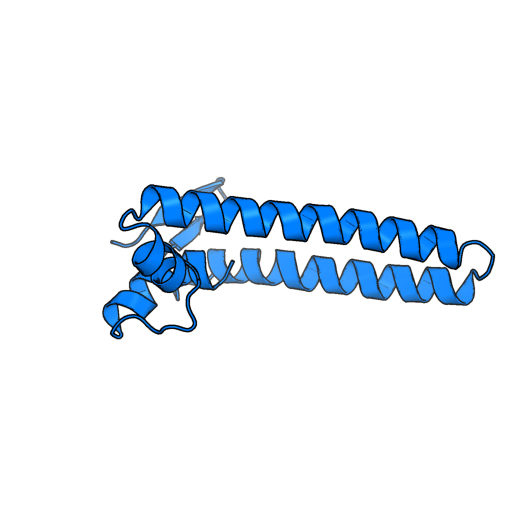R A CA 1
ATOM 783 C C . THR A 1 103 ? 6.971 -0.279 18.861 1.00 85.94 103 THR A C 1
ATOM 785 O O . THR A 1 103 ? 7.357 0.703 18.224 1.00 85.94 103 THR A O 1
ATOM 788 N N . VAL A 1 104 ? 5.674 -0.501 19.087 1.00 86.06 104 VAL A N 1
ATOM 789 C CA . VAL A 1 104 ? 4.607 0.423 18.684 1.00 86.06 104 VAL A CA 1
ATOM 790 C C . VAL A 1 104 ? 3.844 0.864 19.925 1.00 86.06 104 VAL A C 1
ATOM 792 O O . VAL A 1 104 ? 3.334 0.032 20.673 1.00 86.06 104 VAL A O 1
ATOM 795 N N . ASP A 1 105 ? 3.775 2.174 20.137 1.00 85.69 105 ASP A N 1
ATOM 796 C CA . ASP A 1 105 ? 2.922 2.794 21.142 1.00 85.69 105 ASP A CA 1
ATOM 797 C C . ASP A 1 105 ? 1.511 2.962 20.582 1.00 85.69 105 ASP A C 1
ATOM 799 O O . ASP A 1 105 ? 1.338 3.488 19.480 1.00 85.69 105 ASP A O 1
ATOM 803 N N . ILE A 1 106 ? 0.509 2.520 21.336 1.00 83.00 106 ILE A N 1
ATOM 804 C CA . ILE A 1 106 ? -0.899 2.665 20.971 1.00 83.00 106 ILE A CA 1
ATOM 805 C C . ILE A 1 106 ? -1.572 3.418 22.106 1.00 83.00 106 ILE A C 1
ATOM 807 O O . ILE A 1 106 ? -1.854 2.858 23.164 1.00 83.00 106 ILE A O 1
ATOM 811 N N . SER A 1 107 ? -1.838 4.698 21.873 1.00 77.88 107 SER A N 1
ATOM 812 C CA . SER A 1 107 ? -2.606 5.519 22.799 1.00 77.88 107 SER A CA 1
ATOM 813 C C . SER A 1 107 ? -4.086 5.147 22.660 1.00 77.88 107 SER A C 1
ATOM 815 O O . SER A 1 107 ? -4.667 5.275 21.576 1.00 77.88 107 SER A O 1
ATOM 817 N N . LEU A 1 108 ? -4.650 4.593 23.737 1.00 58.62 108 LEU A N 1
ATOM 818 C CA . LEU A 1 108 ? -6.064 4.228 23.862 1.00 58.62 108 LEU A CA 1
ATOM 819 C C . LEU A 1 108 ? -6.936 5.453 24.134 1.00 58.62 108 LEU A C 1
ATOM 821 O O . LEU A 1 108 ? -6.539 6.274 24.989 1.00 58.62 108 LEU A O 1
#